Protein AF-A0ABD3FY40-F1 (afdb_monomer)

Organism: NCBI:txid2107226

pLDDT: mean 73.66, std 16.13, range [34.88, 92.88]

Secondary structure (DSSP, 8-state):
---S--------S---HHHHHHHHHHHHHHH-SSHHHHT--HHHHHHHHHHHHHHHHHHHHHHHH-BTTTB-HHHHHTSS---

Structure (mmCIF, N/CA/C/O backbone):
data_AF-A0ABD3FY40-F1
#
_entry.id   AF-A0ABD3FY40-F1
#
loop_
_atom_site.group_PDB
_atom_site.id
_atom_site.type_symbol
_atom_site.label_atom_id
_atom_site.label_alt_id
_atom_site.label_comp_id
_atom_site.label_asym_id
_atom_site.label_entity_id
_atom_site.label_seq_id
_atom_site.pdbx_PDB_ins_code
_atom_site.Cartn_x
_atom_site.Cartn_y
_atom_site.Cartn_z
_atom_site.occupancy
_atom_site.B_iso_or_equiv
_atom_site.auth_seq_id
_atom_site.auth_comp_id
_atom_site.auth_asym_id
_atom_site.auth_atom_id
_atom_site.pdbx_PDB_model_num
ATOM 1 N N . MET A 1 1 ? 20.702 0.313 19.667 1.00 40.16 1 MET A N 1
ATOM 2 C CA . MET A 1 1 ? 19.653 1.284 19.289 1.00 40.16 1 MET A CA 1
ATOM 3 C C . MET A 1 1 ? 19.786 1.511 17.780 1.00 40.16 1 MET A C 1
ATOM 5 O O . MET A 1 1 ? 20.784 2.084 17.376 1.00 40.16 1 MET A O 1
ATOM 9 N N . ILE A 1 2 ? 18.853 1.036 16.941 1.00 34.88 2 ILE A N 1
ATOM 10 C CA . ILE A 1 2 ? 18.427 1.863 15.798 1.00 34.88 2 ILE A CA 1
ATOM 11 C C . ILE A 1 2 ? 17.113 2.486 16.276 1.00 34.88 2 ILE A C 1
ATOM 13 O O . ILE A 1 2 ? 16.061 1.854 16.177 1.00 34.88 2 ILE A O 1
ATOM 17 N N . PRO A 1 3 ? 17.201 3.649 16.943 1.00 36.41 3 PRO A N 1
ATOM 18 C CA . PRO A 1 3 ? 16.041 4.471 17.232 1.00 36.41 3 PRO A CA 1
ATOM 19 C C . PRO A 1 3 ? 15.501 5.008 15.902 1.00 36.41 3 PRO A C 1
ATOM 21 O O . PRO A 1 3 ? 16.222 5.031 14.904 1.00 36.41 3 PRO A O 1
ATOM 24 N N . GLY A 1 4 ? 14.218 5.369 15.888 1.00 43.75 4 GLY A N 1
ATOM 25 C CA . GLY A 1 4 ? 13.457 5.756 14.701 1.00 43.75 4 GLY A CA 1
ATOM 26 C C . GLY A 1 4 ? 14.277 6.506 13.651 1.00 43.75 4 GLY A C 1
ATOM 27 O O . GLY A 1 4 ? 14.866 7.540 13.937 1.00 43.75 4 GLY A O 1
ATOM 28 N N . CYS A 1 5 ? 14.306 5.952 12.438 1.00 40.72 5 CYS A N 1
ATOM 29 C CA . CYS A 1 5 ? 14.984 6.510 11.275 1.00 40.72 5 CYS A CA 1
ATOM 30 C C . CYS A 1 5 ? 14.682 8.016 11.135 1.00 40.72 5 CYS A C 1
ATOM 32 O O . CYS A 1 5 ? 13.577 8.402 10.758 1.00 40.72 5 CYS A O 1
ATOM 34 N N . GLU A 1 6 ? 15.665 8.864 11.452 1.00 52.56 6 GLU A N 1
ATOM 35 C CA . GLU A 1 6 ? 15.548 10.332 11.412 1.00 52.56 6 GLU A CA 1
ATOM 36 C C . GLU A 1 6 ? 15.481 10.881 9.979 1.00 52.56 6 GLU A C 1
ATOM 38 O O . GLU A 1 6 ? 15.053 12.012 9.745 1.00 52.56 6 GLU A O 1
ATOM 43 N N . LYS A 1 7 ? 15.848 10.060 8.988 1.00 54.56 7 LYS A N 1
ATOM 44 C CA . LYS A 1 7 ? 15.728 10.394 7.569 1.00 54.56 7 LYS A CA 1
ATOM 45 C C . LYS A 1 7 ? 14.275 10.253 7.140 1.00 54.56 7 LYS A C 1
ATOM 47 O O . LYS A 1 7 ? 13.877 9.255 6.539 1.00 54.56 7 LYS A O 1
ATOM 52 N N . LYS A 1 8 ? 13.473 11.276 7.433 1.00 50.59 8 LYS A N 1
ATOM 53 C CA . LYS A 1 8 ? 12.173 11.435 6.781 1.00 50.59 8 LYS A CA 1
ATOM 54 C C . LYS A 1 8 ? 12.429 11.470 5.278 1.00 50.59 8 LYS A C 1
ATOM 56 O O . LYS A 1 8 ? 13.151 12.336 4.789 1.00 50.59 8 LYS A O 1
ATOM 61 N N . THR A 1 9 ? 11.865 10.515 4.547 1.00 53.84 9 THR A N 1
ATOM 62 C CA . THR A 1 9 ? 11.791 10.608 3.091 1.00 53.84 9 THR A CA 1
ATOM 63 C C . THR A 1 9 ? 11.125 11.936 2.770 1.00 53.84 9 THR A C 1
ATOM 65 O O . THR A 1 9 ? 10.005 12.170 3.233 1.00 53.84 9 THR A O 1
ATOM 68 N N . SER A 1 10 ? 11.817 12.808 2.031 1.00 47.62 10 SER A N 1
ATOM 69 C CA . SER A 1 10 ? 11.187 13.992 1.454 1.00 47.62 10 SER A CA 1
ATOM 70 C C . SER A 1 10 ? 9.949 13.500 0.718 1.00 47.62 10 SER A C 1
ATOM 72 O O . SER A 1 10 ? 10.054 12.665 -0.185 1.00 47.62 10 SER A O 1
ATOM 74 N N . VAL A 1 11 ? 8.769 13.900 1.193 1.00 55.19 11 VAL A N 1
ATOM 75 C CA . VAL A 1 11 ? 7.523 13.546 0.525 1.00 55.19 11 VAL A CA 1
ATOM 76 C C . VAL A 1 11 ? 7.590 14.315 -0.783 1.00 55.19 11 VAL A C 1
ATOM 78 O O . VAL A 1 11 ? 7.501 15.540 -0.774 1.00 55.19 11 VAL A O 1
ATOM 81 N N . GLY A 1 12 ? 7.901 13.600 -1.867 1.00 59.03 12 GLY A N 1
ATOM 82 C CA . GLY A 1 12 ? 8.111 14.187 -3.183 1.00 59.03 12 GLY A CA 1
ATOM 83 C C . GLY A 1 12 ? 6.898 14.987 -3.658 1.00 59.03 12 GLY A C 1
ATOM 84 O O . GLY A 1 12 ? 5.883 15.100 -2.966 1.00 59.03 12 GLY A O 1
ATOM 85 N N . ALA A 1 13 ? 7.001 15.542 -4.865 1.00 70.12 13 ALA A N 1
ATOM 86 C CA . ALA A 1 13 ? 5.913 16.290 -5.485 1.00 70.12 13 ALA A CA 1
ATOM 87 C C . ALA A 1 13 ? 4.565 15.561 -5.337 1.00 70.12 13 ALA A C 1
ATOM 89 O O . ALA A 1 13 ? 4.508 14.328 -5.357 1.00 70.12 13 ALA A O 1
ATOM 90 N N . LYS A 1 14 ? 3.481 16.332 -5.172 1.00 73.44 14 LYS A N 1
ATOM 91 C CA . LYS A 1 14 ? 2.121 15.795 -5.037 1.00 73.44 14 LYS A CA 1
ATOM 92 C C . LYS A 1 14 ? 1.853 14.829 -6.188 1.00 73.44 14 LYS A C 1
ATOM 94 O O . LYS A 1 14 ? 1.615 15.269 -7.307 1.00 73.44 14 LYS A O 1
ATOM 99 N N . THR A 1 15 ? 1.870 13.533 -5.897 1.00 77.38 15 THR A N 1
ATOM 100 C CA . THR A 1 15 ? 1.527 12.511 -6.876 1.00 77.38 15 THR A CA 1
ATOM 101 C C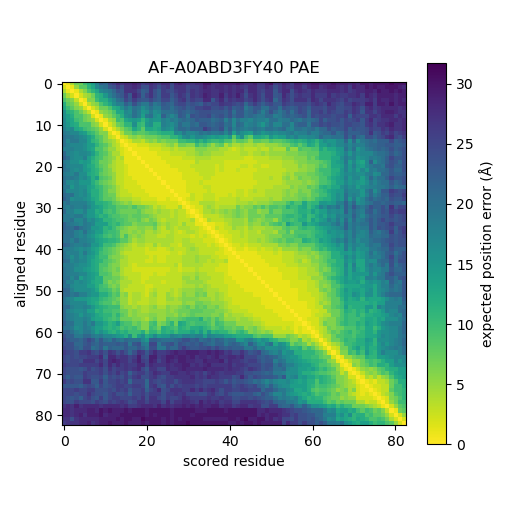 . THR A 1 15 ? 0.206 11.856 -6.523 1.00 77.38 15 THR A C 1
ATOM 103 O O . THR A 1 15 ? -0.235 11.830 -5.368 1.00 77.38 15 THR A O 1
ATOM 106 N N . THR A 1 16 ? -0.466 11.345 -7.543 1.00 85.19 16 THR A N 1
ATOM 107 C CA . THR A 1 16 ? -1.720 10.626 -7.347 1.00 85.19 16 THR A CA 1
ATOM 108 C C . THR A 1 16 ? -1.433 9.258 -6.721 1.00 85.19 16 THR A C 1
ATOM 110 O O . THR A 1 16 ? -0.407 8.636 -6.978 1.00 85.19 16 THR A O 1
ATOM 113 N N . LYS A 1 17 ? -2.353 8.735 -5.902 1.00 83.06 17 LYS A N 1
ATOM 114 C CA . LYS A 1 17 ? -2.221 7.380 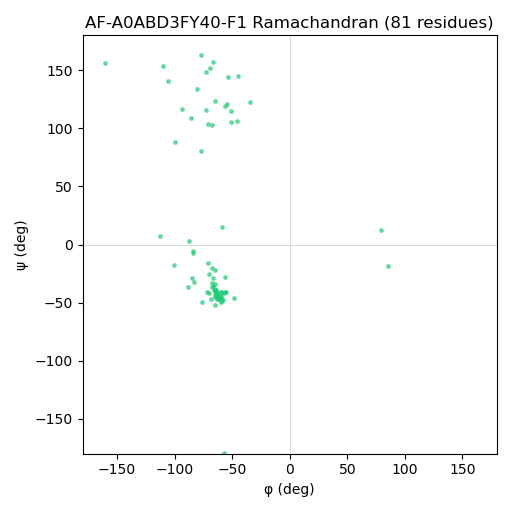-5.331 1.00 83.06 17 LYS A CA 1
ATOM 115 C C . LYS A 1 17 ? -1.865 6.286 -6.359 1.00 83.06 17 LYS A C 1
ATOM 117 O O . LYS A 1 17 ? -0.996 5.481 -6.035 1.00 83.06 17 LYS A O 1
ATOM 122 N N . PRO A 1 18 ? -2.503 6.195 -7.548 1.00 85.12 18 PRO A N 1
ATOM 123 C CA . PRO A 1 18 ? -2.131 5.175 -8.530 1.00 85.12 18 PRO A CA 1
ATOM 124 C C . PRO A 1 18 ? -0.701 5.350 -9.047 1.00 85.12 18 PRO A C 1
ATOM 126 O O . PRO A 1 18 ? 0.012 4.358 -9.179 1.00 85.12 18 PRO A O 1
ATOM 129 N N . ASP A 1 19 ? -0.266 6.590 -9.266 1.00 85.75 19 ASP A N 1
ATOM 130 C CA . ASP A 1 19 ? 1.098 6.884 -9.700 1.00 85.75 19 ASP A CA 1
ATOM 131 C C . ASP A 1 19 ? 2.130 6.490 -8.631 1.00 85.75 19 ASP A C 1
ATOM 133 O O . ASP A 1 19 ? 3.111 5.814 -8.930 1.00 85.75 19 ASP A O 1
ATOM 137 N N . ALA A 1 20 ? 1.840 6.759 -7.355 1.00 87.75 20 ALA A N 1
ATOM 138 C CA . ALA A 1 20 ? 2.679 6.314 -6.243 1.00 87.75 20 ALA A CA 1
ATOM 139 C C . ALA A 1 20 ? 2.817 4.780 -6.185 1.00 87.75 20 ALA A C 1
ATOM 141 O O . ALA A 1 20 ? 3.908 4.263 -5.944 1.00 87.75 20 ALA A O 1
ATOM 142 N N . PHE A 1 21 ? 1.731 4.032 -6.422 1.00 89.00 21 PHE A N 1
ATOM 143 C CA . PHE A 1 21 ? 1.807 2.567 -6.474 1.00 89.00 21 PHE A CA 1
ATOM 144 C C . PHE A 1 21 ? 2.624 2.071 -7.668 1.00 89.00 21 PHE A C 1
ATOM 146 O O . PHE A 1 21 ? 3.334 1.074 -7.531 1.00 89.00 21 PHE A O 1
ATOM 153 N N . LYS A 1 22 ? 2.544 2.760 -8.811 1.00 89.12 22 LYS A N 1
ATOM 154 C CA . LYS A 1 22 ? 3.348 2.450 -9.994 1.00 89.12 22 LYS A CA 1
ATOM 155 C C . LYS A 1 22 ? 4.837 2.669 -9.726 1.00 89.12 22 LYS A C 1
ATOM 157 O O . LYS A 1 22 ? 5.609 1.727 -9.884 1.00 89.12 22 LYS A O 1
ATOM 162 N N . GLN A 1 23 ? 5.214 3.844 -9.223 1.00 88.81 23 GLN A N 1
ATOM 163 C CA . GLN A 1 23 ? 6.604 4.150 -8.867 1.00 88.81 23 GLN A CA 1
ATOM 164 C C . GLN A 1 23 ? 7.163 3.153 -7.843 1.00 88.81 23 GLN A C 1
ATOM 166 O O . GLN A 1 23 ? 8.290 2.679 -7.972 1.00 88.81 23 GLN A O 1
ATOM 171 N N . LEU A 1 24 ? 6.360 2.780 -6.841 1.00 87.56 24 LEU A N 1
ATOM 172 C CA . LEU A 1 24 ? 6.770 1.804 -5.835 1.00 87.56 24 LEU A CA 1
ATOM 173 C C . LEU A 1 24 ? 6.968 0.403 -6.433 1.00 87.56 24 LEU A C 1
ATOM 175 O O . LEU A 1 24 ? 7.911 -0.285 -6.052 1.00 87.56 24 LEU A O 1
ATOM 179 N N . ALA A 1 25 ? 6.112 -0.030 -7.363 1.00 89.19 25 ALA A N 1
ATOM 180 C CA . ALA A 1 25 ? 6.262 -1.324 -8.032 1.00 89.19 25 ALA A CA 1
ATOM 181 C C . ALA A 1 25 ? 7.543 -1.365 -8.875 1.00 89.19 25 ALA A C 1
ATOM 183 O O . ALA A 1 25 ? 8.317 -2.317 -8.784 1.00 89.19 25 ALA A O 1
ATOM 184 N N . GLU A 1 26 ? 7.803 -0.303 -9.639 1.00 89.75 26 GLU A N 1
ATOM 185 C CA . GLU A 1 26 ? 9.016 -0.169 -10.449 1.00 89.75 26 GLU A CA 1
ATOM 186 C C . GLU A 1 26 ? 10.280 -0.158 -9.583 1.00 89.75 26 GLU A C 1
ATOM 188 O O . GLU A 1 26 ? 11.241 -0.869 -9.885 1.00 89.75 26 GLU A O 1
ATOM 193 N N . HIS A 1 27 ? 10.256 0.580 -8.470 1.00 88.81 27 HIS A N 1
ATOM 194 C CA . HIS A 1 27 ? 11.360 0.615 -7.517 1.00 88.81 27 HIS A CA 1
ATOM 195 C C . HIS A 1 27 ? 11.606 -0.750 -6.864 1.00 88.81 27 HIS A C 1
ATOM 197 O O . HIS A 1 27 ? 12.746 -1.196 -6.773 1.00 88.81 27 HIS A O 1
ATOM 203 N N . LEU A 1 28 ? 10.556 -1.456 -6.434 1.00 87.94 28 LEU A N 1
ATOM 204 C CA . LEU A 1 28 ? 10.705 -2.786 -5.837 1.00 87.94 28 LEU A CA 1
ATOM 205 C C . LEU A 1 28 ? 11.233 -3.812 -6.843 1.00 87.94 28 LEU A C 1
ATOM 207 O O . LEU A 1 28 ? 12.019 -4.681 -6.461 1.00 87.94 28 LEU A O 1
ATOM 211 N N . ARG A 1 29 ? 10.855 -3.689 -8.119 1.00 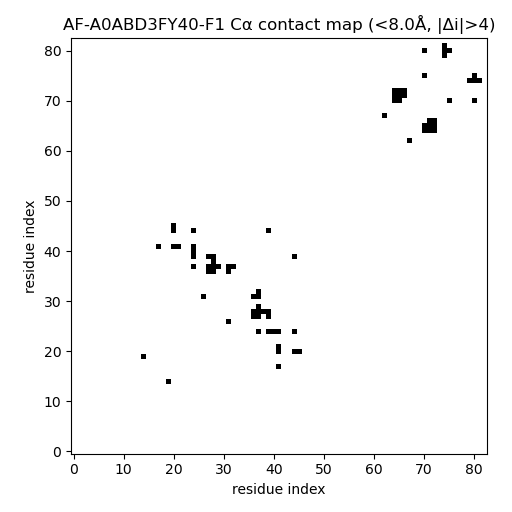87.62 29 ARG A N 1
ATOM 212 C CA . ARG A 1 29 ? 11.371 -4.540 -9.193 1.00 87.62 29 ARG A CA 1
ATOM 213 C C . ARG A 1 29 ? 12.870 -4.359 -9.414 1.00 87.62 29 ARG A C 1
ATOM 215 O O . ARG A 1 29 ? 13.555 -5.348 -9.646 1.00 87.62 29 ARG A O 1
ATOM 222 N N . SER A 1 30 ? 13.376 -3.129 -9.344 1.00 87.19 30 SER A N 1
ATOM 223 C CA . SER A 1 30 ? 14.791 -2.832 -9.607 1.00 87.19 30 SER A CA 1
ATOM 224 C C . SER A 1 30 ? 15.691 -2.948 -8.375 1.00 87.19 30 SER A C 1
ATOM 226 O O . SER A 1 30 ? 16.832 -3.384 -8.494 1.00 87.19 30 SER A O 1
ATOM 228 N N . ALA A 1 31 ? 15.198 -2.569 -7.195 1.00 88.50 31 ALA A N 1
ATOM 229 C CA . ALA A 1 31 ? 16.020 -2.421 -5.994 1.00 88.50 31 ALA A CA 1
ATOM 230 C C . ALA A 1 31 ? 15.934 -3.607 -5.022 1.00 88.50 31 ALA A C 1
ATOM 232 O O . ALA A 1 31 ? 16.788 -3.746 -4.141 1.00 88.50 31 ALA A O 1
ATOM 233 N N . SER A 1 32 ? 14.910 -4.462 -5.123 1.00 84.50 32 SER A N 1
ATOM 234 C CA . SER A 1 32 ? 14.742 -5.545 -4.154 1.00 84.50 32 SER A CA 1
ATOM 235 C C . SER A 1 32 ? 15.644 -6.736 -4.453 1.00 84.50 32 SER A C 1
ATOM 237 O O . SER A 1 32 ? 15.665 -7.249 -5.564 1.00 84.50 32 SER A O 1
ATOM 239 N N . LYS A 1 33 ? 16.313 -7.260 -3.423 1.00 88.19 33 LYS A N 1
ATOM 240 C CA . LYS A 1 33 ? 17.018 -8.555 -3.477 1.00 88.19 33 LYS A CA 1
ATOM 241 C C . LYS A 1 33 ? 16.091 -9.747 -3.213 1.00 88.19 33 LYS A C 1
ATOM 243 O O . LYS A 1 33 ? 16.519 -10.890 -3.308 1.00 88.19 33 LYS A O 1
ATOM 2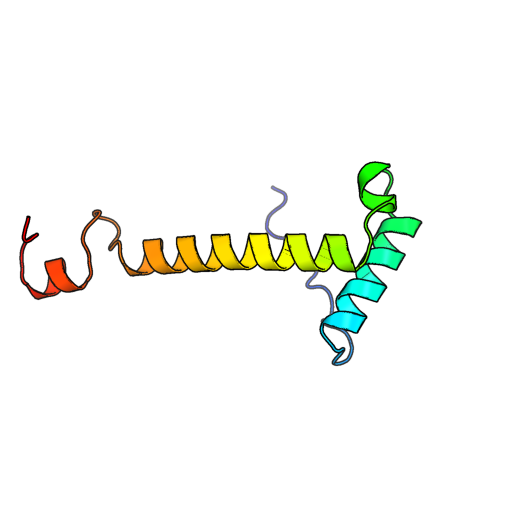48 N N . THR A 1 34 ? 14.835 -9.491 -2.831 1.00 86.81 34 THR A N 1
ATOM 249 C CA . THR A 1 34 ? 13.854 -10.536 -2.511 1.00 86.81 34 THR A CA 1
ATOM 250 C C . THR A 1 34 ? 13.022 -10.857 -3.755 1.00 86.81 34 THR A C 1
ATOM 252 O O . THR A 1 34 ? 12.258 -9.990 -4.190 1.00 86.81 34 THR A O 1
ATOM 255 N N . PRO A 1 35 ? 13.079 -12.089 -4.295 1.00 83.38 35 PRO A N 1
ATOM 256 C CA . PRO A 1 35 ? 12.397 -12.441 -5.545 1.00 83.38 35 PRO A CA 1
ATOM 257 C C . PRO A 1 35 ? 10.891 -12.143 -5.522 1.00 83.38 35 PRO A C 1
AT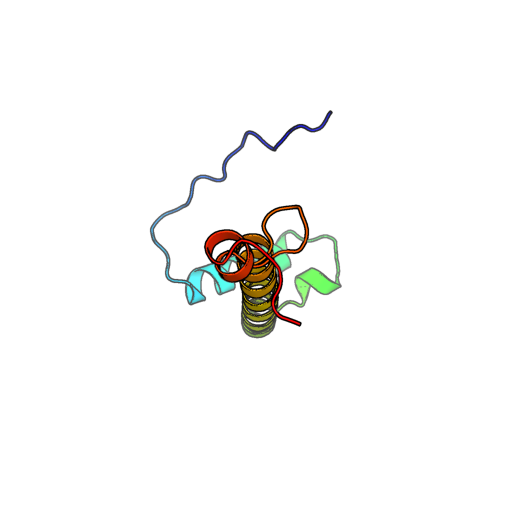OM 259 O O . PRO A 1 35 ? 10.338 -11.582 -6.462 1.00 83.38 35 PRO A O 1
ATOM 262 N N . GLY A 1 36 ? 10.226 -12.422 -4.396 1.00 83.50 36 GLY A N 1
ATOM 263 C CA . GLY A 1 36 ? 8.789 -12.179 -4.243 1.00 83.50 36 GLY A CA 1
ATOM 264 C C . GLY A 1 36 ? 8.379 -10.701 -4.239 1.00 83.50 36 GLY A C 1
ATOM 265 O O . GLY A 1 36 ? 7.216 -10.400 -4.493 1.00 83.50 36 GLY A O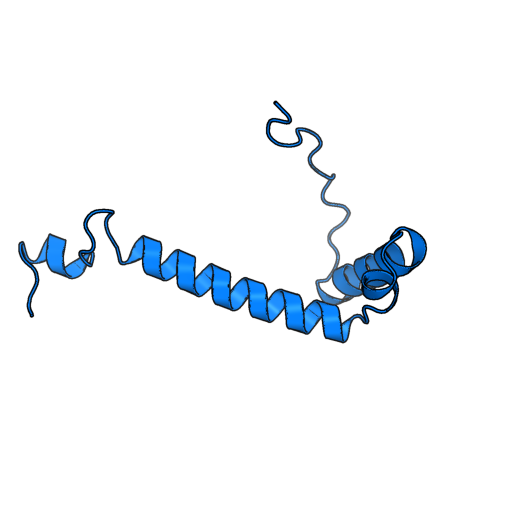 1
ATOM 266 N N . LEU A 1 37 ? 9.303 -9.774 -3.962 1.00 84.19 37 LEU A N 1
ATOM 267 C CA . LEU A 1 37 ? 9.033 -8.334 -4.027 1.00 84.19 37 LEU A CA 1
ATOM 268 C C . LEU A 1 37 ? 9.193 -7.784 -5.447 1.00 84.19 37 LEU A C 1
ATOM 270 O O . LEU A 1 37 ? 8.491 -6.839 -5.798 1.00 84.19 37 LEU A O 1
ATOM 274 N N . GLN A 1 38 ? 10.053 -8.392 -6.268 1.00 86.19 38 GLN A N 1
ATOM 275 C CA . GLN A 1 38 ? 10.247 -7.978 -7.660 1.00 86.19 38 GLN A CA 1
ATOM 276 C C . GLN A 1 38 ? 9.034 -8.296 -8.549 1.00 86.19 38 GLN A C 1
ATOM 278 O O . GLN A 1 38 ? 8.809 -7.632 -9.556 1.00 86.19 38 GLN A O 1
ATOM 283 N N . LEU A 1 39 ? 8.238 -9.297 -8.161 1.00 87.50 39 LEU A N 1
ATOM 284 C CA . LEU A 1 39 ? 7.039 -9.747 -8.879 1.00 87.50 39 LEU A CA 1
ATOM 285 C C . LEU A 1 39 ? 5.765 -8.981 -8.487 1.00 87.50 39 LEU A C 1
ATOM 287 O O . LEU A 1 39 ? 4.669 -9.316 -8.942 1.00 87.50 39 LEU A O 1
ATOM 291 N N . LEU A 1 40 ? 5.865 -7.980 -7.608 1.00 87.56 40 LEU A N 1
ATOM 292 C CA . LEU A 1 40 ? 4.693 -7.233 -7.165 1.00 87.56 40 LEU A CA 1
ATOM 293 C C . LEU A 1 40 ? 4.178 -6.313 -8.271 1.00 87.56 40 LEU A C 1
ATOM 295 O O . LEU A 1 40 ? 4.815 -5.334 -8.647 1.00 87.56 40 LEU A O 1
ATOM 299 N N . SER A 1 41 ? 2.964 -6.602 -8.735 1.00 89.69 41 SER A N 1
ATOM 300 C CA . SER A 1 41 ? 2.214 -5.707 -9.613 1.00 89.69 41 SER A CA 1
ATOM 301 C C . SER A 1 41 ? 1.596 -4.537 -8.838 1.00 89.69 41 SER A C 1
ATOM 303 O O . SER A 1 41 ? 1.400 -4.593 -7.617 1.00 89.69 41 SER A O 1
ATOM 305 N N . VAL A 1 42 ? 1.205 -3.492 -9.569 1.00 88.69 42 VAL A N 1
ATOM 306 C CA . VAL A 1 42 ? 0.455 -2.347 -9.025 1.00 88.69 42 VAL A CA 1
ATOM 307 C C . VAL A 1 42 ? -0.848 -2.804 -8.351 1.00 88.69 42 VAL A C 1
ATOM 309 O O . VAL A 1 42 ? -1.172 -2.345 -7.253 1.00 88.69 42 VAL A O 1
ATOM 312 N N . ASP A 1 43 ? -1.561 -3.766 -8.941 1.00 89.19 43 ASP A N 1
ATOM 313 C CA . ASP A 1 43 ? -2.783 -4.344 -8.367 1.00 89.19 43 ASP A CA 1
ATOM 314 C C . ASP A 1 43 ? -2.525 -5.095 -7.059 1.00 89.19 43 ASP A C 1
ATOM 316 O O . ASP A 1 43 ? -3.254 -4.923 -6.074 1.00 89.19 43 ASP A O 1
ATOM 320 N N . SER A 1 44 ? -1.451 -5.886 -7.010 1.00 87.75 44 SER A N 1
ATOM 321 C CA . SER A 1 44 ? -1.018 -6.565 -5.786 1.00 87.75 44 SER A CA 1
ATOM 322 C C . SER A 1 44 ? -0.712 -5.551 -4.679 1.00 87.75 44 SER A C 1
ATOM 324 O O . SER A 1 44 ? -1.117 -5.748 -3.529 1.00 87.75 44 SER A O 1
ATOM 326 N N . MET A 1 45 ? -0.062 -4.437 -5.026 1.00 88.62 45 MET A N 1
ATOM 327 C CA . MET A 1 45 ? 0.249 -3.343 -4.104 1.00 88.62 45 MET A CA 1
ATOM 328 C C . MET A 1 45 ? -1.019 -2.680 -3.557 1.00 88.62 45 MET A C 1
ATOM 330 O O . MET A 1 45 ? -1.170 -2.516 -2.344 1.00 88.62 45 MET A O 1
ATOM 334 N N . LYS A 1 46 ? -1.971 -2.365 -4.442 1.00 90.69 46 LYS A N 1
ATOM 335 C CA . LYS A 1 46 ? -3.256 -1.750 -4.089 1.00 90.69 46 LYS A CA 1
ATOM 336 C C . LYS A 1 46 ? -4.063 -2.642 -3.143 1.00 90.69 46 LYS A C 1
ATOM 338 O O . LYS A 1 46 ? -4.570 -2.163 -2.126 1.00 90.69 46 LYS A O 1
ATOM 343 N N . ARG A 1 47 ? -4.145 -3.948 -3.429 1.00 90.56 47 ARG A N 1
ATOM 344 C CA . ARG A 1 47 ? -4.824 -4.931 -2.561 1.00 90.56 47 ARG A CA 1
ATOM 345 C C . ARG A 1 47 ? -4.178 -5.012 -1.178 1.00 90.56 47 ARG A C 1
ATOM 347 O O . ARG A 1 47 ? -4.886 -4.977 -0.167 1.00 90.56 47 ARG A O 1
ATOM 354 N N . ARG A 1 48 ? -2.843 -5.071 -1.118 1.00 89.50 48 ARG A N 1
ATOM 355 C CA . ARG A 1 48 ? -2.091 -5.094 0.148 1.00 89.50 48 ARG A CA 1
ATOM 356 C C . ARG A 1 48 ? -2.311 -3.821 0.958 1.00 89.50 48 ARG A C 1
ATOM 358 O O . ARG A 1 48 ? -2.617 -3.915 2.144 1.00 89.50 48 ARG A O 1
ATOM 365 N N . TRP A 1 49 ? -2.237 -2.656 0.318 1.00 88.50 49 TRP A N 1
ATOM 366 C CA . TRP A 1 49 ? -2.497 -1.371 0.965 1.00 88.50 49 TRP A CA 1
ATOM 367 C C . TRP A 1 49 ? -3.908 -1.297 1.554 1.00 88.50 49 TRP A C 1
ATOM 369 O O . TRP A 1 49 ? -4.069 -0.928 2.715 1.00 88.50 49 TRP A O 1
ATOM 379 N N . ASN A 1 50 ? -4.929 -1.703 0.796 1.00 90.56 50 ASN A N 1
ATOM 380 C CA . ASN A 1 50 ? -6.310 -1.708 1.284 1.00 90.56 50 ASN A CA 1
ATOM 381 C C . ASN A 1 50 ? -6.495 -2.660 2.470 1.00 90.56 50 ASN A C 1
ATOM 383 O O . ASN A 1 50 ? -7.139 -2.298 3.452 1.00 90.56 50 ASN A O 1
ATOM 387 N N . THR A 1 51 ? -5.881 -3.843 2.408 1.00 92.88 51 THR A N 1
ATOM 388 C CA . THR A 1 51 ? -5.914 -4.822 3.504 1.00 92.88 51 THR A CA 1
ATOM 389 C C . THR A 1 51 ? -5.250 -4.262 4.760 1.00 92.88 51 THR A C 1
ATOM 391 O O . THR A 1 51 ? -5.819 -4.336 5.850 1.00 92.88 51 THR A O 1
ATOM 394 N N . TYR A 1 52 ? -4.064 -3.666 4.614 1.00 88.75 52 TYR A N 1
ATOM 395 C CA . TYR A 1 52 ? -3.357 -3.016 5.714 1.00 88.75 52 TYR A CA 1
ATOM 396 C C . TYR A 1 52 ? -4.189 -1.879 6.307 1.00 88.75 52 TYR A C 1
ATOM 398 O O . TYR A 1 52 ? -4.400 -1.847 7.516 1.00 88.75 52 TYR A O 1
ATOM 406 N N . LYS A 1 53 ? -4.729 -0.994 5.462 1.00 89.12 53 LYS A N 1
ATOM 407 C CA . LYS A 1 53 ? -5.554 0.133 5.894 1.00 89.12 53 LYS A CA 1
ATOM 408 C C . LYS A 1 53 ? -6.795 -0.339 6.649 1.00 89.12 53 LYS A C 1
ATOM 410 O O . LYS A 1 53 ? -7.090 0.209 7.701 1.00 89.12 53 LYS A O 1
ATOM 415 N N . ALA A 1 54 ? -7.487 -1.369 6.162 1.00 88.69 54 ALA A N 1
ATOM 416 C CA . ALA A 1 54 ? -8.652 -1.931 6.841 1.00 88.69 54 ALA A CA 1
ATOM 417 C C . ALA A 1 54 ? -8.293 -2.470 8.236 1.00 88.69 54 ALA A C 1
ATOM 419 O O . ALA A 1 54 ? -8.972 -2.148 9.212 1.00 88.69 54 ALA A O 1
ATOM 420 N N . LYS A 1 55 ? -7.190 -3.225 8.354 1.00 87.38 55 LYS A N 1
ATOM 421 C CA . LYS A 1 55 ? -6.692 -3.709 9.652 1.00 87.38 55 LYS A CA 1
ATOM 422 C C . LYS A 1 55 ? -6.292 -2.557 10.570 1.00 87.38 55 LYS A C 1
ATOM 424 O O . LYS A 1 55 ? -6.677 -2.561 11.731 1.00 87.38 55 LYS A O 1
ATOM 429 N N . PHE A 1 56 ? -5.575 -1.567 10.046 1.00 81.38 56 PHE A N 1
ATOM 430 C CA . PHE A 1 56 ? -5.143 -0.394 10.798 1.00 81.38 56 PHE A CA 1
ATOM 431 C C . PHE A 1 56 ? -6.329 0.437 11.296 1.00 81.38 56 PHE A C 1
ATOM 433 O O . PHE A 1 56 ? -6.367 0.828 12.454 1.00 81.38 56 PHE A O 1
ATOM 440 N N . THR A 1 57 ? -7.338 0.676 10.457 1.00 83.06 57 THR A N 1
ATOM 441 C CA . THR A 1 57 ? -8.562 1.373 10.871 1.00 83.06 57 THR A CA 1
ATOM 442 C C . THR A 1 57 ? -9.321 0.571 11.922 1.00 83.06 57 THR A C 1
ATOM 444 O O . THR A 1 57 ? -9.776 1.147 12.905 1.00 83.06 57 THR A O 1
ATOM 447 N N . ARG A 1 58 ? -9.412 -0.755 11.764 1.00 77.88 58 ARG A N 1
ATOM 448 C CA . ARG A 1 58 ? -10.032 -1.627 12.766 1.00 77.88 58 ARG A CA 1
ATOM 449 C C . ARG A 1 58 ? -9.310 -1.538 14.109 1.00 77.88 58 ARG A C 1
ATOM 451 O O . ARG A 1 58 ? -9.971 -1.325 15.116 1.00 77.88 58 ARG A O 1
ATOM 458 N N . THR A 1 59 ? -7.984 -1.656 14.141 1.00 74.62 59 THR A N 1
ATOM 459 C CA . THR A 1 59 ? -7.218 -1.564 15.395 1.00 74.62 59 THR A CA 1
ATOM 460 C C . THR A 1 59 ? -7.263 -0.166 15.997 1.00 74.62 59 THR A C 1
ATOM 462 O O . THR A 1 59 ? -7.356 -0.032 17.211 1.00 74.62 59 THR A O 1
ATOM 465 N N . LEU A 1 60 ? -7.246 0.878 15.171 1.00 74.50 60 LEU A N 1
ATOM 466 C CA . LEU A 1 60 ? -7.381 2.256 15.629 1.00 74.50 60 LEU A CA 1
ATOM 467 C C . LEU A 1 60 ? -8.760 2.513 16.247 1.00 74.50 60 LEU A C 1
ATOM 469 O O . LEU A 1 60 ? -8.848 3.215 17.246 1.00 74.50 60 LEU A O 1
ATOM 473 N N . ASN A 1 61 ? -9.821 1.928 15.689 1.00 71.31 61 ASN A N 1
ATOM 474 C CA . ASN A 1 61 ? -11.163 2.023 16.257 1.00 71.31 61 ASN A CA 1
ATOM 475 C C . ASN A 1 61 ? -11.299 1.195 17.538 1.00 71.31 61 ASN A C 1
ATOM 477 O O . ASN A 1 61 ? -11.849 1.704 18.501 1.00 71.31 61 ASN A O 1
ATOM 481 N N . ILE A 1 62 ? -10.728 -0.013 17.591 1.00 67.94 62 ILE A N 1
ATOM 482 C CA . ILE A 1 62 ? -10.679 -0.826 18.818 1.00 67.94 62 ILE A CA 1
ATOM 483 C C . ILE A 1 62 ? -9.972 -0.057 19.939 1.00 67.94 62 ILE A C 1
ATOM 485 O O . ILE A 1 62 ? -10.550 0.108 21.001 1.00 67.94 62 ILE A O 1
ATOM 489 N N . LYS A 1 63 ? -8.801 0.538 19.673 1.00 59.56 63 LYS A N 1
ATOM 490 C CA . LYS A 1 63 ? -8.076 1.377 20.647 1.00 59.56 63 LYS A CA 1
ATOM 491 C C . LYS A 1 63 ? -8.800 2.663 21.050 1.00 59.56 63 LYS A C 1
ATOM 493 O O . LYS A 1 63 ? -8.448 3.261 22.056 1.00 59.56 63 LYS A O 1
ATOM 498 N N . LYS A 1 64 ? -9.729 3.152 20.227 1.00 58.34 64 LYS A N 1
ATOM 499 C CA . LYS A 1 64 ? -10.580 4.301 20.573 1.00 58.34 64 LYS A CA 1
ATOM 500 C C . LYS A 1 64 ? -11.782 3.877 21.404 1.00 58.34 64 LYS A C 1
ATOM 502 O O . LYS A 1 64 ? -12.269 4.671 22.198 1.00 58.34 64 LYS A O 1
ATOM 507 N N . SER A 1 65 ? -12.278 2.666 21.172 1.00 57.00 65 SER A N 1
ATOM 508 C CA . SER A 1 65 ? -13.379 2.086 21.923 1.00 57.00 65 SER A CA 1
ATOM 509 C C . SER A 1 65 ? -12.897 1.613 23.287 1.00 57.00 65 SER A C 1
ATOM 511 O O . SER A 1 65 ? -13.481 2.026 24.270 1.00 57.00 65 SER A O 1
ATOM 513 N N . GLU A 1 66 ? -11.808 0.854 23.370 1.00 56.03 66 GLU A N 1
ATOM 514 C CA . GLU A 1 66 ? -11.157 0.511 24.630 1.00 56.03 66 GLU A CA 1
ATOM 515 C C . GLU A 1 66 ? -10.474 1.755 25.195 1.00 56.03 66 GLU A C 1
ATOM 517 O O . GLU A 1 66 ? -9.364 2.126 24.807 1.00 56.03 66 GLU A O 1
ATOM 522 N N . THR A 1 67 ? -11.084 2.364 26.206 1.00 57.19 67 THR A N 1
ATOM 523 C CA . THR A 1 67 ? -10.214 2.886 27.262 1.00 57.19 67 THR A CA 1
ATOM 524 C C . THR A 1 67 ? -9.331 1.747 27.742 1.00 57.19 67 THR A C 1
ATOM 526 O O . THR A 1 67 ? -9.779 0.604 27.749 1.00 57.19 67 THR A O 1
ATOM 529 N N . GLY A 1 68 ? -8.073 2.021 28.095 1.00 57.38 68 GLY A N 1
ATOM 530 C CA . GLY A 1 68 ? -7.047 1.007 28.402 1.00 57.38 68 GLY A CA 1
ATOM 531 C C . GLY A 1 68 ? -7.357 0.030 29.553 1.00 57.38 68 GLY A C 1
ATOM 532 O O . GLY A 1 68 ? -6.445 -0.623 30.042 1.00 57.38 68 GLY A O 1
ATOM 533 N N . MET A 1 69 ? -8.616 -0.050 29.984 1.00 58.69 69 MET A N 1
ATOM 534 C CA . MET A 1 69 ? -9.224 -0.967 30.942 1.00 58.69 69 MET A CA 1
ATOM 535 C C . MET A 1 69 ? -10.251 -1.929 30.295 1.00 58.69 69 MET A C 1
ATOM 537 O O . MET A 1 69 ? -10.942 -2.633 31.020 1.00 58.69 69 MET A O 1
ATOM 541 N N . GLY A 1 70 ? -10.388 -1.964 28.961 1.00 58.53 70 GLY A N 1
ATOM 542 C CA . GLY A 1 70 ? -11.327 -2.860 28.260 1.00 58.53 70 GLY A CA 1
ATOM 543 C C . GLY A 1 70 ? -12.787 -2.387 28.248 1.00 58.53 70 GLY A C 1
ATOM 544 O O . GLY A 1 70 ? -13.673 -3.157 27.895 1.00 58.53 70 GLY A O 1
ATOM 545 N N . LEU A 1 71 ? -13.040 -1.127 28.619 1.00 61.28 71 LEU A N 1
ATOM 546 C CA . LEU A 1 71 ? -14.372 -0.518 28.661 1.00 61.28 71 LEU A CA 1
ATOM 547 C C . LEU A 1 71 ? -14.564 0.450 27.491 1.00 61.28 71 LEU A C 1
ATOM 549 O O . LEU A 1 71 ? -13.659 1.223 27.146 1.00 61.28 71 LEU A O 1
ATOM 553 N N . THR A 1 72 ? -15.758 0.454 26.910 1.00 68.81 72 THR A N 1
ATOM 554 C CA . THR A 1 72 ? -16.170 1.442 25.914 1.00 68.81 72 THR A CA 1
ATOM 555 C C . THR A 1 72 ? -16.340 2.829 26.535 1.00 68.81 72 THR A C 1
ATOM 557 O O . THR A 1 72 ? -16.703 2.971 27.702 1.00 68.81 72 THR A O 1
ATOM 560 N N . SER A 1 73 ? -16.144 3.900 25.753 1.00 65.12 73 SER A N 1
ATOM 561 C CA . SER A 1 73 ? -16.391 5.272 26.238 1.00 65.12 73 SER A CA 1
ATOM 562 C C . SER A 1 73 ? -17.822 5.477 26.759 1.00 65.12 73 SER A C 1
ATOM 564 O O . SER A 1 73 ? -18.038 6.302 27.642 1.00 65.12 73 SER A O 1
ATOM 566 N N . LYS A 1 74 ? -18.791 4.710 26.237 1.00 68.50 74 LYS A N 1
ATOM 567 C CA . LYS A 1 74 ? -20.178 4.707 26.720 1.00 68.50 74 LYS A CA 1
ATOM 568 C C . LYS A 1 74 ? -20.302 4.074 28.105 1.00 68.50 74 LYS A C 1
ATOM 570 O O . LYS A 1 74 ? -21.009 4.625 28.936 1.00 68.50 74 LYS A O 1
ATOM 575 N N . GLU A 1 75 ? -19.599 2.974 28.362 1.00 65.12 75 GLU A N 1
ATOM 576 C CA . GLU A 1 75 ? -19.584 2.304 29.672 1.00 65.12 75 GLU A CA 1
ATOM 577 C C . GLU A 1 75 ? -18.904 3.163 30.745 1.00 65.12 75 GLU A C 1
ATOM 579 O O . GLU A 1 75 ? -19.353 3.183 31.885 1.00 65.12 75 GLU A O 1
ATOM 584 N N . ILE A 1 76 ? -17.893 3.960 30.376 1.00 68.62 76 ILE A N 1
ATOM 585 C CA . ILE A 1 76 ? -17.313 4.960 31.291 1.00 68.62 76 ILE A CA 1
ATOM 586 C C . ILE A 1 76 ? -18.294 6.086 31.581 1.00 68.62 76 ILE A C 1
ATOM 588 O O . ILE A 1 76 ? -18.462 6.474 32.733 1.00 68.62 76 ILE A O 1
ATOM 592 N N . GLN A 1 77 ? -18.938 6.626 30.546 1.00 70.88 77 GLN A N 1
ATOM 593 C CA . GLN A 1 77 ? -19.887 7.721 30.723 1.00 70.88 77 GLN A CA 1
ATOM 594 C C . GLN A 1 77 ? -21.136 7.279 31.505 1.00 70.88 77 GLN A C 1
ATOM 596 O O . GLN A 1 77 ? -21.729 8.090 32.211 1.00 70.88 77 GLN A O 1
ATOM 601 N N . ALA A 1 78 ? -21.509 5.999 31.409 1.00 71.75 78 ALA A N 1
ATOM 602 C CA . ALA A 1 78 ? -22.598 5.380 32.164 1.00 71.75 78 ALA A CA 1
ATOM 603 C C . ALA A 1 78 ? -22.189 4.908 33.575 1.00 71.75 78 ALA A C 1
ATOM 605 O O . ALA A 1 78 ? -23.046 4.486 34.347 1.00 71.75 78 ALA A O 1
ATOM 606 N N . GLY A 1 79 ? -20.902 4.987 33.929 1.00 62.56 79 GLY A N 1
ATOM 607 C CA . GLY A 1 79 ? -20.380 4.661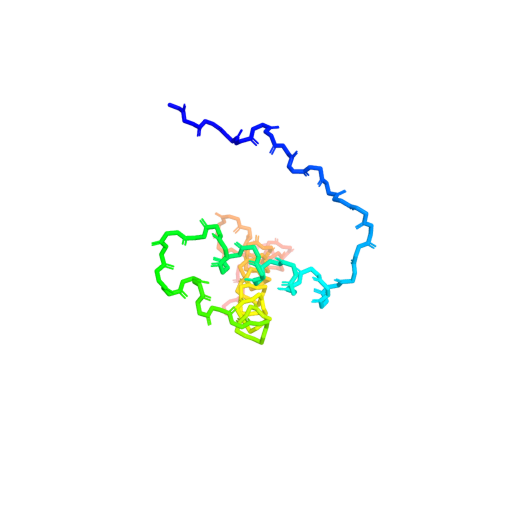 35.255 1.00 62.56 79 GLY A CA 1
ATOM 608 C C . GLY A 1 79 ? -20.059 3.184 35.505 1.00 62.56 79 GLY A C 1
ATOM 609 O O . GLY A 1 79 ? -19.281 2.929 36.413 1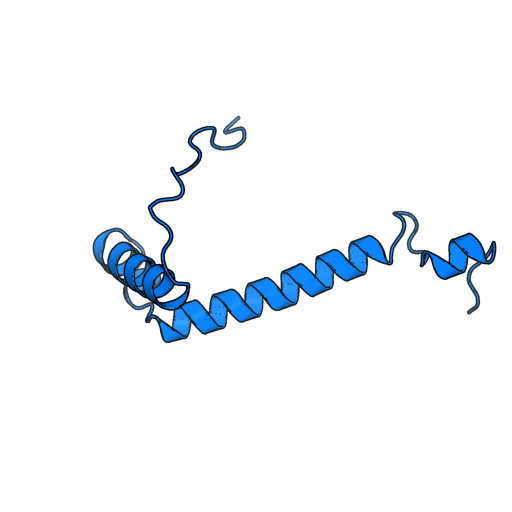.00 62.56 79 GLY A O 1
ATOM 610 N N . PHE A 1 80 ? -20.584 2.232 34.721 1.00 58.91 80 PHE A N 1
ATOM 611 C CA . PHE A 1 80 ? -20.295 0.787 34.806 1.00 58.91 80 PHE A CA 1
ATOM 612 C C . PHE A 1 80 ? -20.666 0.053 33.493 1.00 58.91 80 PHE A C 1
ATOM 614 O O . PHE A 1 80 ? -21.521 0.546 32.749 1.00 58.91 80 PHE A O 1
ATOM 621 N N . PRO A 1 81 ? -20.061 -1.122 33.197 1.00 49.66 81 PRO A N 1
ATOM 622 C CA . PRO A 1 81 ? -20.400 -1.926 32.024 1.00 49.66 81 PRO A CA 1
ATOM 623 C C . PRO A 1 81 ? -21.840 -2.448 32.111 1.00 49.66 81 PRO A C 1
ATOM 625 O O . PRO A 1 81 ? -22.212 -3.113 33.079 1.00 49.66 81 PRO A O 1
ATOM 628 N N . GLN A 1 82 ? -22.662 -2.136 31.106 1.00 56.34 82 GLN A N 1
ATOM 629 C CA . GLN A 1 82 ? -23.944 -2.811 30.907 1.00 56.34 82 GLN A CA 1
ATOM 630 C C . GLN A 1 82 ? -23.670 -4.080 30.093 1.00 56.34 82 GLN A C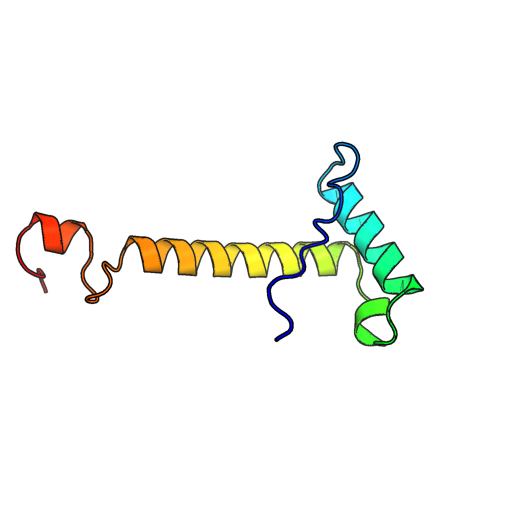 1
ATOM 632 O O . GLN A 1 82 ? -23.302 -3.970 28.927 1.00 56.34 82 GLN A O 1
ATOM 637 N N . ASN A 1 83 ? -23.789 -5.233 30.767 1.00 49.50 83 ASN A N 1
ATOM 638 C CA . ASN A 1 83 ? -23.687 -6.603 30.235 1.00 49.50 83 ASN A CA 1
ATOM 639 C C . ASN A 1 83 ? -24.200 -6.777 28.800 1.00 49.50 83 ASN A C 1
ATOM 641 O O . ASN A 1 83 ? -25.339 -6.329 28.530 1.00 49.50 83 ASN A O 1
#

Foldseek 3Di:
DPPPDPPDDPPDDDDDPLVVLVVCLVCQLPPPPDPVSNPDDSVNSVVVVVVVVVVVVVVVVCPQQDPVVRHGPVCVVVVHDDD

Radius of gyration: 19.87 Å; Cα contacts (8 Å, |Δi|>4): 39; chains: 1; bounding box: 44×29×46 Å

Solvent-accessible surface area (backbone atoms only — not comparable to full-atom values): 5062 Å² total; per-residue (Å²): 133,88,66,82,79,81,75,69,73,76,80,66,78,98,67,54,72,71,56,51,39,44,54,49,27,55,46,30,42,74,70,46,90,46,73,78,51,38,70,42,44,48,68,56,49,52,52,50,50,52,53,50,49,53,51,50,52,49,52,53,48,49,60,64,36,33,45,101,83,78,41,41,64,65,28,60,75,68,72,52,80,80,129

Mean predicted aligned error: 13.74 Å

Sequence (83 aa):
MIPGCEKKTSVGAKTTKPDAFKQLAEHLRSASKTPGLQLLSVDSMKRRWNTYKAKFTRTLNIKKSETGMGLTSKEIQAGFPQN